Protein AF-A0AAN4VYG0-F1 (afdb_monomer_lite)

Secondary structure (DSSP, 8-state):
--HHHHHHHHHHHHHHT------------------TT-EEPBTTS-TT--EEEEEEESS--S---GGGTTS-EEEEEEE-TTS-EEEEEEEGGGB---

Radius of gyration: 25.27 Å; chains: 1; bounding box: 36×30×86 Å

pLDDT: mean 70.78, std 15.04, range [45.03, 92.81]

Organism: NCBI:txid981

Foldseek 3Di:
DPVVVVVVVVVVVVVVPPPPPPPPVPPPPDQLDPDAQDWFDFPPDDRPDTWRWHDKDQQDPDDDDPVCPVFGKIWTWTADPVRDIDIDIDGSVRGDDD

Sequence (98 aa):
MKKFLIAGVILLVIVLVTPSFIIENDQAPVDPHLVLGQAIHFRGCVPEKTYLIVGYRETYEGPVEKKWMDQEYLAFVYITDLGEYKMGTIHRNSVIKE

Structure (mmCIF, N/CA/C/O backbone):
data_AF-A0AAN4VYG0-F1
#
_entry.id   AF-A0AAN4VYG0-F1
#
loop_
_atom_site.group_PDB
_atom_site.id
_atom_site.type_symbol
_atom_site.label_atom_id
_atom_site.label_alt_id
_atom_site.label_comp_id
_atom_site.label_asym_id
_atom_site.label_entity_id
_atom_site.label_seq_id
_atom_site.pdbx_PDB_ins_code
_atom_site.Cartn_x
_atom_site.Cartn_y
_atom_site.Cartn_z
_atom_site.occupancy
_atom_site.B_iso_or_equiv
_atom_site.auth_seq_id
_atom_site.auth_comp_id
_atom_site.auth_asym_id
_atom_site.auth_atom_id
_atom_site.pdbx_PDB_model_num
ATOM 1 N N . MET A 1 1 ? 19.957 -0.035 -69.906 1.00 52.81 1 MET A N 1
ATOM 2 C CA . MET A 1 1 ? 19.144 -0.606 -68.804 1.00 52.81 1 MET A CA 1
ATOM 3 C C . MET A 1 1 ? 20.003 -1.265 -67.703 1.00 52.81 1 MET A C 1
ATOM 5 O O . MET A 1 1 ? 19.667 -2.334 -67.232 1.00 52.81 1 MET A O 1
ATOM 9 N N . LYS A 1 2 ? 21.119 -0.647 -67.265 1.00 47.69 2 LYS A N 1
ATOM 10 C CA . LYS A 1 2 ? 21.972 -1.167 -66.161 1.00 47.69 2 LYS A CA 1
ATOM 11 C C . LYS A 1 2 ? 21.988 -0.262 -64.918 1.00 47.69 2 LYS A C 1
ATOM 13 O O . LYS A 1 2 ? 22.190 -0.744 -63.815 1.00 47.69 2 LYS A O 1
ATOM 18 N N . LYS A 1 3 ? 21.717 1.041 -65.088 1.00 51.66 3 LYS A N 1
ATOM 19 C CA . LYS A 1 3 ? 21.763 2.045 -64.008 1.00 51.66 3 LYS A CA 1
ATOM 20 C C . LYS A 1 3 ? 20.589 1.944 -63.019 1.00 51.66 3 LYS A C 1
ATOM 22 O O . LYS A 1 3 ? 20.757 2.257 -61.851 1.00 51.66 3 LYS A O 1
ATOM 27 N N . PHE A 1 4 ? 19.437 1.438 -63.467 1.00 51.38 4 PHE A N 1
ATOM 28 C CA . PHE A 1 4 ? 18.248 1.259 -62.622 1.00 51.38 4 PHE A CA 1
ATOM 29 C C . PHE A 1 4 ? 18.329 0.032 -61.702 1.00 51.38 4 PHE A C 1
ATOM 31 O O . PHE A 1 4 ? 17.699 0.018 -60.652 1.00 51.38 4 PHE A O 1
ATOM 38 N N . LEU A 1 5 ? 19.143 -0.969 -62.061 1.00 53.12 5 LEU A N 1
ATOM 39 C CA . LEU A 1 5 ? 19.292 -2.185 -61.260 1.00 53.12 5 LEU A CA 1
ATOM 40 C C . LEU A 1 5 ? 20.120 -1.928 -59.989 1.00 53.12 5 LEU A C 1
ATOM 42 O O . LEU A 1 5 ? 19.842 -2.495 -58.943 1.00 53.12 5 LEU A O 1
ATOM 46 N N . ILE A 1 6 ? 21.102 -1.023 -60.067 1.00 57.47 6 ILE A N 1
ATOM 47 C CA . ILE A 1 6 ? 21.994 -0.688 -58.945 1.00 57.47 6 ILE A CA 1
ATOM 48 C C . ILE A 1 6 ? 21.260 0.173 -57.904 1.00 57.47 6 ILE A C 1
ATOM 50 O O . ILE A 1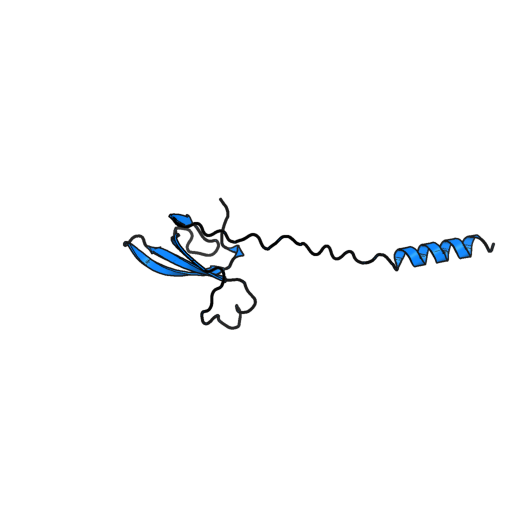 6 ? 21.410 -0.048 -56.707 1.00 57.47 6 ILE A O 1
ATOM 54 N N . ALA A 1 7 ? 20.406 1.100 -58.352 1.00 55.09 7 ALA A N 1
ATOM 55 C CA . ALA A 1 7 ? 19.613 1.944 -57.457 1.00 55.09 7 ALA A CA 1
ATOM 56 C C . ALA A 1 7 ? 18.586 1.137 -56.637 1.00 55.09 7 ALA A C 1
ATOM 58 O O . ALA A 1 7 ? 18.392 1.416 -55.456 1.00 55.09 7 ALA A O 1
ATOM 59 N N . GLY A 1 8 ?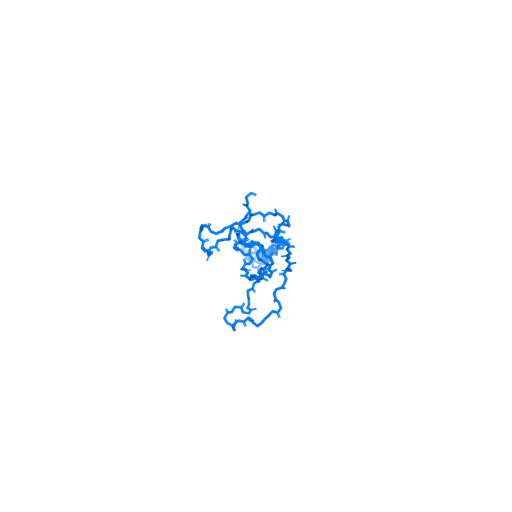 17.979 0.102 -57.233 1.00 52.66 8 GLY A N 1
ATOM 60 C CA . GLY A 1 8 ? 17.036 -0.781 -56.536 1.00 52.66 8 GLY A CA 1
ATOM 61 C C . GLY A 1 8 ? 17.691 -1.649 -55.455 1.00 52.66 8 GLY A C 1
ATOM 62 O O . GLY A 1 8 ? 17.098 -1.868 -54.403 1.00 52.66 8 GLY A O 1
ATOM 63 N N . VAL A 1 9 ? 18.934 -2.093 -55.674 1.00 56.41 9 VAL A N 1
ATOM 64 C CA . VAL A 1 9 ? 19.678 -2.910 -54.698 1.00 56.41 9 VAL A CA 1
ATOM 65 C C . VAL A 1 9 ? 20.139 -2.072 -53.502 1.00 56.41 9 VAL A C 1
ATOM 67 O O . VAL A 1 9 ? 20.061 -2.538 -52.370 1.00 56.41 9 VAL A O 1
ATOM 70 N N . ILE A 1 10 ? 20.544 -0.816 -53.718 1.00 56.00 10 ILE A N 1
ATOM 71 C CA . ILE A 1 10 ? 20.945 0.090 -52.627 1.00 56.00 10 ILE A CA 1
ATOM 72 C C . ILE A 1 10 ? 19.746 0.432 -51.727 1.00 56.00 10 ILE A C 1
ATOM 74 O O . ILE A 1 10 ? 19.886 0.454 -50.506 1.00 56.00 10 ILE A O 1
ATOM 78 N N . LEU A 1 11 ? 18.556 0.629 -52.306 1.00 53.25 11 LEU A N 1
ATOM 79 C CA . LEU A 1 11 ? 17.339 0.900 -51.536 1.00 53.25 11 LEU A CA 1
ATOM 80 C C . LEU A 1 11 ? 16.912 -0.308 -50.681 1.00 53.25 11 LEU A C 1
ATOM 82 O O . LEU A 1 11 ? 16.473 -0.131 -49.548 1.00 53.25 11 LEU A O 1
ATOM 86 N N . LEU A 1 12 ? 17.093 -1.534 -51.189 1.00 53.00 12 LEU A N 1
ATOM 87 C CA . LEU A 1 12 ? 16.773 -2.764 -50.457 1.00 53.00 12 LEU A CA 1
ATOM 88 C C . LEU A 1 12 ? 17.693 -2.974 -49.239 1.00 53.00 12 LEU A C 1
ATOM 90 O O . LEU A 1 12 ? 17.242 -3.456 -48.203 1.00 53.00 12 LEU A O 1
ATOM 94 N N . VAL A 1 13 ? 18.966 -2.573 -49.336 1.00 54.03 13 VAL A N 1
ATOM 95 C CA . VAL A 1 13 ? 19.931 -2.684 -48.227 1.00 54.03 13 VAL A CA 1
ATOM 96 C C . VAL A 1 13 ? 19.618 -1.692 -47.100 1.00 54.03 13 VAL A C 1
ATOM 98 O O . VAL A 1 13 ? 19.774 -2.040 -45.936 1.00 54.03 13 VAL A O 1
ATOM 101 N N . ILE A 1 14 ? 19.108 -0.495 -47.406 1.00 54.28 14 ILE A N 1
ATOM 102 C CA . ILE A 1 14 ? 18.767 0.508 -46.377 1.00 54.28 14 ILE A CA 1
ATOM 103 C C . ILE A 1 14 ? 17.559 0.066 -45.531 1.00 54.28 14 ILE A C 1
ATOM 105 O O . ILE A 1 14 ? 17.526 0.328 -44.332 1.00 54.28 14 ILE A O 1
ATOM 109 N N . VAL A 1 15 ? 16.599 -0.661 -46.114 1.00 52.91 15 VAL A N 1
ATOM 110 C CA . VAL A 1 15 ? 15.416 -1.163 -45.385 1.00 52.91 15 VAL A CA 1
ATOM 111 C C . VAL A 1 15 ? 15.757 -2.340 -44.457 1.00 52.91 15 VAL A C 1
ATOM 113 O O . VAL A 1 15 ? 15.098 -2.529 -43.441 1.00 52.91 15 VAL A O 1
ATOM 116 N N . LEU A 1 16 ? 16.808 -3.109 -44.759 1.00 51.34 16 LEU A N 1
ATOM 117 C CA . LEU A 1 16 ? 17.257 -4.243 -43.937 1.00 51.34 16 LEU A CA 1
ATOM 118 C C . LEU A 1 16 ? 18.153 -3.844 -42.754 1.00 51.34 16 LEU A C 1
ATOM 120 O O . LEU A 1 16 ? 18.387 -4.667 -41.872 1.00 51.34 16 LEU A O 1
ATOM 124 N N . VAL A 1 17 ? 18.640 -2.600 -42.716 1.00 51.97 17 VAL A N 1
ATOM 125 C CA . VAL A 1 17 ? 19.519 -2.081 -41.653 1.00 51.97 17 VAL A CA 1
ATOM 126 C C . VAL A 1 17 ? 18.866 -0.887 -40.957 1.00 51.97 17 VAL A C 1
ATOM 128 O O . VAL A 1 17 ? 19.515 0.110 -40.658 1.00 51.97 17 VAL A O 1
ATOM 131 N N . THR A 1 18 ? 17.566 -0.961 -40.672 1.00 53.94 18 THR A N 1
ATOM 132 C CA . THR A 1 18 ? 17.043 -0.173 -39.555 1.00 53.94 18 THR A CA 1
ATOM 133 C C . THR A 1 18 ? 17.456 -0.915 -38.289 1.00 53.94 18 THR A C 1
ATOM 135 O O . THR A 1 18 ? 16.877 -1.974 -38.023 1.00 53.94 18 THR A O 1
ATOM 138 N N . PRO A 1 19 ? 18.450 -0.442 -37.509 1.00 56.25 19 PRO A N 1
ATOM 139 C CA . PRO A 1 19 ? 18.573 -0.930 -36.150 1.00 56.25 19 PRO A CA 1
ATOM 140 C C . PRO A 1 19 ? 17.209 -0.681 -35.523 1.00 56.25 19 PRO A C 1
ATOM 142 O O . PRO A 1 19 ? 16.703 0.444 -35.538 1.00 56.25 19 PRO A O 1
ATOM 145 N N . SER A 1 20 ? 16.561 -1.754 -35.083 1.00 56.06 20 SER A N 1
ATOM 146 C CA . SER A 1 20 ? 15.428 -1.656 -34.187 1.00 56.06 20 SER A CA 1
ATOM 147 C C . SER A 1 20 ? 15.947 -0.855 -33.003 1.00 56.06 20 SER A C 1
ATOM 149 O O . SER A 1 20 ? 16.659 -1.393 -32.160 1.00 56.06 20 SER A O 1
ATOM 151 N N . PHE A 1 21 ? 15.703 0.455 -33.008 1.00 51.91 21 PHE A N 1
ATOM 152 C CA . PHE A 1 21 ? 15.864 1.286 -31.837 1.00 51.91 21 PHE A CA 1
ATOM 153 C C . PHE A 1 21 ? 14.878 0.700 -30.838 1.00 51.91 21 PHE A C 1
ATOM 155 O O . PHE A 1 21 ? 13.686 1.004 -30.855 1.00 51.91 21 PHE A O 1
ATOM 162 N N . ILE A 1 22 ? 15.374 -0.240 -30.039 1.00 54.50 22 ILE A N 1
ATOM 163 C CA . ILE A 1 22 ? 14.780 -0.587 -28.769 1.00 54.50 22 ILE A CA 1
ATOM 164 C C . ILE A 1 22 ? 14.866 0.729 -28.015 1.00 54.50 22 ILE A C 1
ATOM 166 O O . ILE A 1 22 ? 15.937 1.144 -27.581 1.00 54.50 22 ILE A O 1
ATOM 170 N N . ILE A 1 23 ? 13.751 1.455 -27.993 1.00 51.50 23 ILE A N 1
ATOM 171 C CA . ILE A 1 23 ? 13.549 2.512 -27.022 1.00 51.50 23 ILE A CA 1
ATOM 172 C C . ILE A 1 23 ? 13.488 1.748 -25.708 1.00 51.50 23 ILE A C 1
ATOM 174 O O . ILE A 1 23 ? 12.437 1.241 -25.318 1.00 51.50 23 ILE A O 1
ATOM 178 N N . GLU A 1 24 ? 14.652 1.550 -25.098 1.00 52.31 24 GLU A N 1
ATOM 179 C CA . GLU A 1 24 ? 14.746 1.199 -23.698 1.00 52.31 24 GLU A CA 1
ATOM 180 C C . GLU A 1 24 ? 14.063 2.368 -22.998 1.00 52.31 24 GLU A C 1
ATOM 182 O O . GLU A 1 24 ? 14.548 3.501 -23.012 1.00 52.31 24 GLU A O 1
ATOM 187 N N . ASN A 1 25 ? 12.813 2.139 -22.590 1.00 47.50 25 ASN A N 1
ATOM 188 C CA . ASN A 1 25 ? 12.037 3.119 -21.859 1.00 47.50 25 ASN A CA 1
ATOM 189 C C . ASN A 1 25 ? 12.707 3.241 -20.493 1.00 47.50 25 ASN A C 1
ATOM 191 O O . ASN A 1 25 ? 12.288 2.604 -19.533 1.00 47.50 25 ASN A O 1
ATOM 195 N N . ASP A 1 26 ? 13.761 4.051 -20.444 1.00 45.03 26 ASP A N 1
ATOM 196 C CA . ASP A 1 26 ? 14.580 4.400 -19.283 1.00 45.03 26 ASP A CA 1
ATOM 197 C C . ASP A 1 26 ? 13.793 5.285 -18.295 1.00 45.03 26 ASP A C 1
ATOM 199 O O . ASP A 1 26 ? 14.334 6.101 -17.547 1.00 45.03 26 ASP A O 1
ATOM 203 N N . GLN A 1 27 ? 12.462 5.155 -18.298 1.00 48.19 27 GLN A N 1
ATOM 204 C CA . GLN A 1 27 ? 11.643 5.568 -17.182 1.00 48.19 27 GLN A CA 1
ATOM 205 C C . GLN A 1 27 ? 12.023 4.663 -16.020 1.00 48.19 27 GLN A C 1
ATOM 207 O O . GLN A 1 27 ? 11.464 3.577 -15.856 1.00 48.19 27 GLN A O 1
ATOM 212 N N . ALA A 1 28 ? 12.977 5.143 -15.215 1.00 52.31 28 ALA A N 1
ATOM 213 C CA . ALA A 1 28 ? 13.179 4.685 -13.852 1.00 52.31 28 ALA A CA 1
ATOM 214 C C . ALA A 1 28 ? 11.792 4.391 -13.266 1.00 52.31 28 ALA A C 1
ATOM 216 O O . ALA A 1 28 ? 10.917 5.268 -13.352 1.00 52.31 28 ALA A O 1
ATOM 217 N N . PRO A 1 29 ? 11.543 3.156 -12.791 1.00 51.66 29 PRO A N 1
ATOM 218 C CA . PRO A 1 29 ? 10.212 2.758 -12.388 1.00 51.66 29 PRO A CA 1
ATOM 219 C C . PRO A 1 29 ? 9.756 3.778 -11.360 1.00 51.66 29 PRO A C 1
ATOM 221 O O . PRO A 1 29 ? 10.422 3.987 -10.349 1.00 51.66 29 PRO A O 1
ATOM 224 N N . VAL A 1 30 ? 8.672 4.480 -11.695 1.00 51.72 30 VAL A N 1
ATOM 225 C CA . VAL A 1 30 ? 8.095 5.533 -10.868 1.00 51.72 30 VAL A CA 1
ATOM 226 C C . VAL A 1 30 ? 8.022 4.983 -9.452 1.00 51.72 30 VAL A C 1
ATOM 228 O O . VAL A 1 30 ? 7.369 3.958 -9.223 1.00 51.72 30 VAL A O 1
ATOM 231 N N . ASP A 1 31 ? 8.778 5.582 -8.535 1.00 55.44 31 ASP A N 1
ATOM 232 C CA . ASP A 1 31 ? 8.831 5.094 -7.166 1.00 55.44 31 ASP A CA 1
ATOM 233 C C . ASP A 1 31 ? 7.391 5.036 -6.645 1.00 55.44 31 ASP A C 1
ATOM 235 O O . ASP A 1 31 ? 6.609 5.979 -6.850 1.00 55.44 31 ASP A O 1
ATOM 239 N N . PRO A 1 32 ? 6.961 3.919 -6.052 1.00 56.03 32 PRO A N 1
ATOM 240 C CA . PRO A 1 32 ? 5.637 3.840 -5.497 1.00 56.03 32 PRO A CA 1
ATOM 241 C C . PRO A 1 32 ? 5.699 4.585 -4.173 1.00 56.03 32 PRO A C 1
ATOM 243 O O . PRO A 1 32 ? 5.987 4.013 -3.126 1.00 56.03 32 PRO A O 1
ATOM 246 N N . HIS A 1 33 ? 5.502 5.897 -4.241 1.00 66.81 33 HIS A N 1
ATOM 247 C CA . HIS A 1 33 ? 5.646 6.774 -3.092 1.00 66.81 33 HIS A CA 1
ATOM 248 C C . HIS A 1 33 ? 4.477 6.544 -2.127 1.00 66.81 33 HIS A C 1
ATOM 250 O O . HIS A 1 33 ? 3.505 7.295 -2.108 1.00 66.81 33 HIS A O 1
ATOM 256 N N . LEU A 1 34 ? 4.547 5.485 -1.322 1.00 77.75 34 LEU A N 1
ATOM 257 C CA . LEU A 1 34 ? 3.841 5.472 -0.054 1.00 77.75 34 LEU A CA 1
ATOM 258 C C . LEU A 1 34 ? 4.375 6.663 0.747 1.00 77.75 34 LEU A C 1
ATOM 260 O O . LEU A 1 34 ? 5.584 6.847 0.884 1.00 77.75 34 LEU A O 1
ATOM 264 N N . VAL A 1 35 ? 3.483 7.505 1.251 1.00 83.19 35 VAL A N 1
ATOM 265 C CA . VAL A 1 35 ? 3.873 8.671 2.046 1.00 83.19 35 VAL A CA 1
ATOM 266 C C . VAL A 1 35 ? 3.482 8.414 3.492 1.00 83.19 35 VAL A C 1
ATOM 268 O O . VAL A 1 35 ? 2.351 8.031 3.792 1.00 83.19 35 VAL A O 1
ATOM 271 N N . LEU A 1 36 ? 4.436 8.601 4.403 1.00 84.44 36 LEU A N 1
ATOM 272 C CA . LEU A 1 36 ? 4.181 8.457 5.832 1.00 84.44 36 LEU A CA 1
ATOM 273 C C . LEU A 1 36 ? 3.182 9.519 6.297 1.00 84.44 36 LEU A C 1
ATOM 275 O O . LEU A 1 36 ? 3.273 10.682 5.914 1.00 84.44 36 LEU A O 1
ATOM 279 N N . GLY A 1 37 ? 2.233 9.116 7.135 1.00 84.19 37 GLY A N 1
ATOM 280 C CA . GLY A 1 37 ? 1.152 9.975 7.609 1.00 84.19 37 GLY A CA 1
ATOM 281 C C . GLY A 1 37 ? 0.042 10.208 6.583 1.00 84.19 37 GLY A C 1
ATOM 282 O O . GLY A 1 37 ? -0.936 10.875 6.912 1.00 84.19 37 GLY A O 1
ATOM 283 N N . GLN A 1 38 ? 0.147 9.651 5.372 1.00 84.19 38 GLN A N 1
ATOM 284 C CA . GLN A 1 38 ? -0.916 9.731 4.378 1.00 84.19 38 GLN A CA 1
ATOM 285 C C . GLN A 1 38 ? -1.933 8.605 4.574 1.00 84.19 38 GLN A C 1
ATOM 287 O O . GLN A 1 38 ? -1.588 7.449 4.831 1.00 84.19 38 GLN A O 1
ATOM 292 N N . ALA A 1 39 ? -3.201 8.970 4.417 1.00 86.56 39 ALA A N 1
ATOM 293 C CA . ALA A 1 39 ? -4.317 8.051 4.311 1.00 86.56 39 ALA A CA 1
ATOM 294 C C . ALA A 1 39 ? -4.483 7.655 2.829 1.00 86.56 39 ALA A C 1
ATOM 296 O O . ALA A 1 39 ? -4.684 8.524 1.984 1.00 86.56 39 ALA A O 1
ATOM 297 N N . ILE A 1 40 ? -4.335 6.368 2.499 1.00 85.50 40 ILE A N 1
ATOM 298 C CA . ILE A 1 40 ? -4.319 5.873 1.109 1.00 85.50 40 ILE A CA 1
ATOM 299 C C . ILE A 1 40 ? -5.406 4.816 0.893 1.00 85.50 40 ILE A C 1
ATOM 301 O O . ILE A 1 40 ? -5.633 3.959 1.751 1.00 85.50 40 ILE A O 1
ATOM 305 N N . HIS A 1 41 ? -6.034 4.842 -0.285 1.00 86.19 41 HIS A N 1
ATOM 306 C CA . HIS A 1 41 ? -6.860 3.755 -0.810 1.00 86.19 41 HIS A CA 1
ATOM 307 C C . HIS A 1 41 ? -6.086 2.957 -1.863 1.00 86.19 41 HIS A C 1
ATOM 309 O O . HIS A 1 41 ? -5.558 3.513 -2.825 1.00 86.19 41 HIS A O 1
ATOM 315 N N . PHE A 1 42 ? -6.037 1.634 -1.706 1.00 85.00 42 PHE A N 1
ATOM 316 C CA . PHE A 1 42 ? -5.394 0.755 -2.683 1.00 85.00 42 PHE A CA 1
ATOM 317 C C . PHE A 1 42 ? -6.405 0.188 -3.681 1.00 85.00 42 PHE A C 1
ATOM 319 O O . PHE A 1 42 ? -7.488 -0.267 -3.303 1.00 85.00 42 PHE A O 1
ATOM 326 N N . ARG A 1 43 ? -6.036 0.121 -4.964 1.00 80.44 43 ARG A N 1
ATOM 327 C CA . ARG A 1 43 ? -6.856 -0.558 -5.978 1.00 80.44 43 ARG A CA 1
ATOM 328 C C . ARG A 1 43 ? -6.843 -2.074 -5.749 1.00 80.44 43 ARG A C 1
ATOM 330 O O . ARG A 1 43 ? -5.775 -2.675 -5.649 1.00 80.44 43 ARG A O 1
ATOM 337 N N . GLY A 1 44 ? -8.024 -2.695 -5.723 1.00 75.44 44 GLY A N 1
ATOM 338 C CA . GLY A 1 44 ? -8.181 -4.140 -5.482 1.00 75.44 44 GLY A CA 1
ATOM 339 C C . GLY A 1 44 ? -8.254 -4.528 -4.000 1.00 75.44 44 GLY A C 1
ATOM 340 O O . GLY A 1 44 ? -8.349 -5.707 -3.677 1.00 75.44 44 GLY A O 1
ATOM 341 N N . CYS A 1 45 ? -8.236 -3.540 -3.104 1.00 79.44 45 CYS A N 1
ATOM 342 C CA . CYS A 1 45 ? -8.571 -3.693 -1.694 1.00 79.44 45 CYS A CA 1
ATOM 343 C C . CYS A 1 45 ? -10.089 -3.513 -1.467 1.00 79.44 45 CYS A C 1
ATOM 345 O O . CYS A 1 45 ? -10.815 -3.084 -2.361 1.00 79.44 45 CYS A O 1
ATOM 347 N N . VAL A 1 46 ? -10.560 -3.811 -0.250 1.00 80.62 46 VAL A N 1
ATOM 348 C CA . VAL A 1 46 ? -11.832 -3.317 0.301 1.00 80.62 46 VAL A CA 1
ATOM 349 C C . VAL A 1 46 ? -11.988 -1.813 -0.012 1.00 80.62 46 VAL A C 1
ATOM 351 O O . VAL A 1 46 ? -11.177 -1.029 0.488 1.00 80.62 46 VAL A O 1
ATOM 354 N N . PRO A 1 47 ? -12.988 -1.406 -0.821 1.00 74.81 47 PRO A N 1
ATOM 355 C CA . PRO A 1 47 ? -13.111 -0.035 -1.334 1.00 74.81 47 PRO A CA 1
ATOM 356 C C . PRO A 1 47 ? -13.269 1.025 -0.242 1.00 74.81 47 PRO A C 1
ATOM 358 O O . PRO A 1 47 ? -12.746 2.126 -0.358 1.00 74.81 47 PRO A O 1
ATOM 361 N N . GLU A 1 48 ? -13.959 0.668 0.838 1.00 79.44 48 GLU A N 1
ATOM 362 C CA . GLU A 1 48 ? -14.276 1.569 1.952 1.00 79.44 48 GLU A CA 1
ATOM 363 C C . GLU A 1 48 ? -13.122 1.718 2.948 1.00 79.44 48 GLU A C 1
ATOM 365 O O . GLU A 1 48 ? -13.203 2.512 3.881 1.00 79.44 48 GLU A O 1
ATOM 370 N N . LYS A 1 49 ? -12.038 0.951 2.777 1.00 83.00 49 LYS A N 1
ATOM 371 C CA . LYS A 1 49 ? -10.936 0.932 3.732 1.00 83.00 49 LYS A CA 1
ATOM 372 C C . LYS A 1 49 ? -9.831 1.890 3.313 1.00 83.00 49 LYS A C 1
ATOM 374 O O . LYS A 1 49 ? -9.214 1.715 2.260 1.00 83.00 49 LYS A O 1
ATOM 379 N N . THR A 1 50 ? -9.544 2.846 4.187 1.00 85.75 50 THR A N 1
ATOM 380 C CA . THR A 1 50 ? -8.383 3.732 4.095 1.00 85.75 50 THR A CA 1
ATOM 381 C C . THR A 1 50 ? -7.260 3.217 4.993 1.00 85.75 50 THR A C 1
ATOM 383 O O . THR A 1 50 ? -7.505 2.689 6.077 1.00 85.75 50 THR A O 1
ATOM 386 N N . TYR A 1 51 ? -6.014 3.358 4.552 1.00 87.69 51 TYR A N 1
ATOM 387 C CA . TYR A 1 51 ? -4.833 2.924 5.295 1.00 87.69 51 TYR A CA 1
ATOM 388 C C . TYR A 1 51 ? -3.990 4.135 5.667 1.00 87.69 51 TYR A C 1
ATOM 390 O O . TYR A 1 51 ? -3.453 4.794 4.780 1.00 87.69 51 TYR A O 1
ATOM 398 N N . LEU A 1 52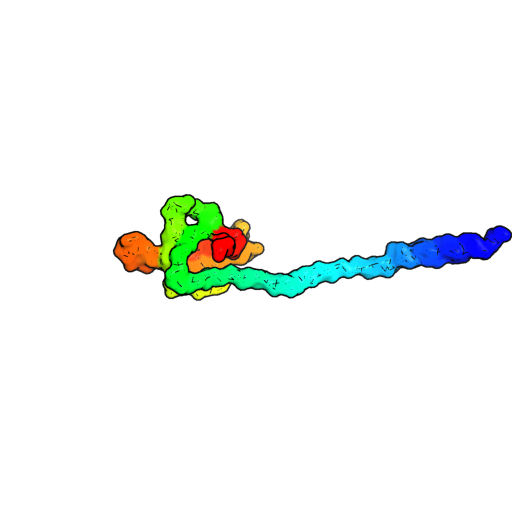 ? -3.849 4.412 6.966 1.00 90.44 52 LEU A N 1
ATOM 399 C CA . LEU A 1 52 ? -2.906 5.417 7.453 1.00 90.44 52 LEU A CA 1
ATOM 400 C C . LEU A 1 52 ? -1.507 4.807 7.518 1.00 90.44 52 LEU A C 1
ATOM 402 O O . LEU A 1 52 ? -1.229 3.999 8.407 1.00 90.44 52 LEU A O 1
ATOM 406 N N . ILE A 1 53 ? -0.639 5.174 6.580 1.00 89.25 53 ILE A N 1
ATOM 407 C CA . ILE A 1 53 ? 0.693 4.577 6.442 1.00 89.25 53 ILE A CA 1
ATOM 408 C C . ILE A 1 53 ? 1.654 5.170 7.472 1.00 89.25 53 ILE A C 1
ATOM 410 O O . ILE A 1 53 ? 1.814 6.384 7.562 1.00 89.25 53 ILE A O 1
ATOM 414 N N . VAL A 1 54 ? 2.340 4.314 8.228 1.00 89.50 54 VAL A N 1
ATOM 415 C CA . VAL A 1 54 ? 3.311 4.724 9.265 1.00 89.50 54 VAL A CA 1
ATOM 416 C C . VAL A 1 54 ? 4.701 4.118 9.082 1.00 89.50 54 VAL A C 1
ATOM 418 O O . VAL A 1 54 ? 5.624 4.443 9.820 1.00 89.50 54 VAL A O 1
ATOM 421 N N . GLY A 1 55 ? 4.873 3.269 8.074 1.00 84.94 55 GLY A N 1
ATOM 422 C CA . GLY A 1 55 ? 6.163 2.732 7.656 1.00 84.94 55 GLY A CA 1
ATOM 423 C C . GLY A 1 55 ? 6.000 1.890 6.400 1.00 84.94 55 GLY A C 1
ATOM 424 O O . GLY A 1 55 ? 4.924 1.343 6.168 1.00 84.94 55 GLY A O 1
ATOM 425 N N . TYR A 1 56 ? 7.042 1.767 5.586 1.00 84.94 56 TYR A N 1
ATOM 426 C CA . TYR A 1 56 ? 7.045 0.841 4.455 1.00 84.94 56 TYR A CA 1
ATOM 427 C C . TYR A 1 56 ? 8.463 0.480 4.022 1.00 84.94 56 TYR A C 1
ATOM 429 O O . TYR A 1 56 ? 9.437 1.089 4.464 1.00 84.94 56 TYR A O 1
ATOM 437 N N . ARG A 1 57 ? 8.556 -0.551 3.184 1.00 79.31 57 ARG A N 1
ATOM 438 C CA . ARG A 1 57 ? 9.769 -0.992 2.498 1.00 79.31 57 ARG A CA 1
ATOM 439 C C . ARG A 1 57 ? 9.423 -1.221 1.032 1.00 79.31 57 ARG A C 1
ATOM 441 O O . ARG A 1 57 ? 8.363 -1.779 0.740 1.00 79.31 57 ARG A O 1
ATOM 448 N N . GLU A 1 58 ? 10.318 -0.812 0.142 1.00 69.44 58 GLU A N 1
ATOM 449 C CA . GLU A 1 58 ? 10.146 -0.959 -1.310 1.00 69.44 58 GLU A CA 1
ATOM 450 C C . GLU A 1 58 ? 10.080 -2.424 -1.754 1.00 69.44 58 GLU A C 1
ATOM 452 O O . GLU A 1 58 ? 9.356 -2.759 -2.687 1.00 69.44 58 GLU A O 1
ATOM 457 N N . THR A 1 59 ? 10.777 -3.306 -1.038 1.00 68.75 59 THR A N 1
ATOM 458 C CA . THR A 1 59 ? 10.824 -4.734 -1.352 1.00 68.75 59 THR A CA 1
ATOM 459 C C . THR A 1 59 ? 10.179 -5.543 -0.235 1.00 68.75 59 THR A C 1
ATOM 461 O O . THR A 1 59 ? 10.562 -5.448 0.935 1.00 68.75 59 THR A O 1
ATOM 464 N N . TYR A 1 60 ? 9.193 -6.365 -0.589 1.00 72.19 60 TYR A N 1
ATOM 465 C CA . TYR A 1 60 ? 8.658 -7.388 0.305 1.00 72.19 60 TYR A CA 1
ATOM 466 C C . TYR A 1 60 ? 9.585 -8.617 0.343 1.00 72.19 60 TYR A C 1
ATOM 468 O O . TYR A 1 60 ? 9.793 -9.277 -0.668 1.00 72.19 60 TYR A O 1
ATOM 476 N N . GLU A 1 61 ? 10.105 -8.951 1.527 1.00 67.19 61 GLU A N 1
ATOM 477 C CA . GLU A 1 61 ? 11.060 -10.059 1.744 1.00 67.19 61 GLU A CA 1
ATOM 478 C C . GLU A 1 61 ? 10.419 -11.315 2.376 1.00 67.19 61 GLU A C 1
ATOM 480 O O . GLU A 1 61 ? 11.113 -12.219 2.839 1.00 67.19 61 GLU A O 1
ATOM 485 N N . GLY A 1 62 ? 9.087 -11.372 2.468 1.00 68.38 62 GLY A N 1
ATOM 486 C CA . GLY A 1 62 ? 8.383 -12.499 3.088 1.00 68.38 62 GLY A CA 1
ATOM 487 C C . GLY A 1 62 ? 8.127 -13.672 2.130 1.00 68.38 62 GLY A C 1
ATOM 488 O O . GLY A 1 62 ? 8.450 -13.601 0.945 1.00 68.38 62 GLY A O 1
ATOM 489 N N . PRO A 1 63 ? 7.518 -14.769 2.616 1.00 64.94 63 PRO A N 1
ATOM 490 C CA . PRO A 1 63 ? 7.144 -15.896 1.770 1.00 64.94 63 PRO A CA 1
ATOM 491 C C . PRO A 1 63 ? 6.046 -15.469 0.785 1.00 64.94 63 PRO A C 1
ATOM 493 O O . PRO A 1 63 ? 4.875 -15.358 1.139 1.00 64.94 63 PRO A O 1
ATOM 496 N N . VAL A 1 64 ? 6.433 -15.215 -0.462 1.00 62.56 64 VAL A N 1
ATOM 497 C CA . VAL A 1 64 ? 5.513 -14.916 -1.564 1.00 62.56 64 VAL A CA 1
ATOM 498 C C . VAL A 1 64 ? 5.049 -16.236 -2.185 1.00 62.56 64 VAL A C 1
ATOM 500 O O . VAL A 1 64 ? 5.869 -17.112 -2.466 1.00 62.56 64 VAL A O 1
ATOM 503 N N . GLU A 1 65 ? 3.739 -16.420 -2.405 1.00 60.47 65 GLU A N 1
ATOM 504 C CA . GLU A 1 65 ? 3.260 -17.616 -3.116 1.00 60.47 65 GLU A CA 1
ATOM 505 C C . GLU A 1 65 ? 3.905 -17.672 -4.510 1.00 60.47 65 GLU A C 1
ATOM 507 O O . GLU A 1 65 ? 4.018 -16.651 -5.183 1.00 60.47 65 GLU A O 1
ATOM 512 N N . LYS A 1 66 ? 4.276 -18.867 -4.987 1.00 54.91 66 LYS A N 1
ATOM 513 C CA . LYS A 1 66 ? 5.031 -19.059 -6.242 1.00 54.91 66 LYS A CA 1
ATOM 514 C C . LYS A 1 66 ? 4.455 -18.312 -7.462 1.00 54.91 66 LYS A C 1
ATOM 516 O O . LYS A 1 66 ? 5.213 -17.883 -8.319 1.00 54.91 66 LYS A O 1
ATOM 521 N N . LYS A 1 67 ? 3.129 -18.128 -7.527 1.00 57.62 67 LYS A N 1
ATOM 522 C CA . LYS A 1 67 ? 2.431 -17.387 -8.602 1.00 57.62 67 LYS A CA 1
ATOM 523 C C . LYS A 1 67 ? 2.681 -15.870 -8.610 1.00 57.62 67 LYS A C 1
ATOM 525 O O . LYS A 1 67 ? 2.311 -15.212 -9.573 1.00 57.62 67 LYS A O 1
ATOM 530 N N . TRP A 1 68 ? 3.263 -15.326 -7.548 1.00 63.16 68 TRP A N 1
ATOM 531 C CA . TRP A 1 68 ? 3.469 -13.895 -7.336 1.00 63.16 68 TRP A CA 1
ATOM 532 C C . TRP A 1 68 ? 4.959 -13.517 -7.256 1.00 63.16 68 TRP A C 1
ATOM 534 O O . TRP A 1 68 ? 5.268 -12.349 -7.060 1.00 63.16 68 TRP A O 1
ATOM 544 N N . MET A 1 69 ? 5.886 -14.477 -7.392 1.00 61.59 69 MET A N 1
ATOM 545 C CA . MET A 1 69 ? 7.327 -14.216 -7.225 1.00 61.59 69 MET A CA 1
ATOM 546 C C . MET A 1 69 ? 7.924 -13.296 -8.294 1.00 61.59 69 MET A C 1
ATOM 548 O O . MET A 1 69 ? 8.904 -12.619 -8.009 1.00 61.59 69 MET A O 1
ATOM 552 N N . ASP A 1 70 ? 7.317 -13.233 -9.480 1.00 68.56 70 ASP A N 1
ATOM 553 C CA . ASP A 1 70 ? 7.781 -12.381 -10.583 1.00 68.56 70 ASP A CA 1
ATOM 554 C C . ASP A 1 70 ? 7.118 -10.986 -10.580 1.00 68.56 70 ASP A C 1
ATOM 556 O O . ASP A 1 70 ? 7.154 -10.275 -11.584 1.00 68.56 70 ASP A O 1
ATOM 560 N N . GLN A 1 71 ? 6.450 -10.597 -9.488 1.00 73.00 71 GLN A N 1
ATOM 561 C CA . GLN A 1 71 ? 5.746 -9.316 -9.369 1.00 73.00 71 GLN A CA 1
ATOM 562 C C . GLN A 1 71 ? 6.339 -8.436 -8.264 1.00 73.00 71 GLN A C 1
ATOM 564 O O . GLN A 1 71 ? 6.830 -8.921 -7.246 1.00 73.00 71 GLN A O 1
ATOM 569 N N . GLU A 1 72 ? 6.255 -7.117 -8.452 1.00 77.94 72 GLU A N 1
ATOM 570 C CA . GLU A 1 72 ? 6.774 -6.136 -7.497 1.00 77.94 72 GLU A CA 1
ATOM 571 C C . GLU A 1 72 ? 5.737 -5.80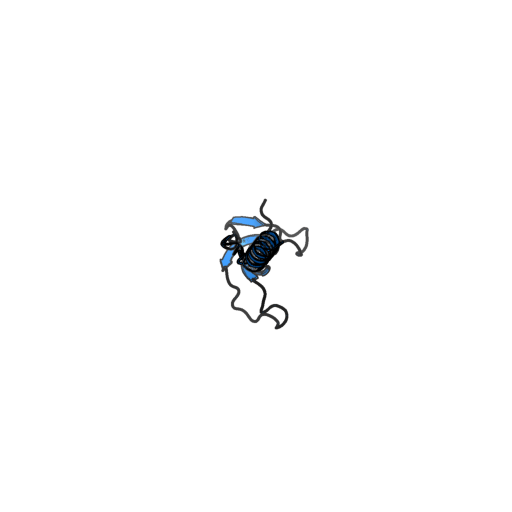9 -6.413 1.00 77.94 72 GLU A C 1
ATOM 573 O O . GLU A 1 72 ? 4.677 -5.225 -6.679 1.00 77.94 72 GLU A O 1
ATOM 578 N N . TYR A 1 73 ? 6.066 -6.163 -5.168 1.00 80.31 73 TYR A N 1
ATOM 579 C CA . TYR A 1 73 ? 5.244 -5.918 -3.985 1.00 80.31 73 TYR A CA 1
ATOM 580 C C . TYR A 1 73 ? 5.943 -5.048 -2.956 1.00 80.31 73 TYR A C 1
ATOM 582 O O . TYR A 1 73 ? 7.126 -5.216 -2.669 1.00 80.31 73 TYR A O 1
ATOM 590 N N . LEU A 1 74 ? 5.135 -4.216 -2.309 1.00 82.31 74 LEU A N 1
ATOM 591 C CA . LEU A 1 74 ? 5.520 -3.343 -1.214 1.00 82.31 74 LEU A CA 1
ATOM 592 C C . LEU A 1 74 ? 5.015 -3.922 0.098 1.00 82.31 74 LEU A C 1
ATOM 594 O O . LEU A 1 74 ? 3.858 -4.345 0.195 1.00 82.31 74 LEU A O 1
ATOM 598 N N . ALA A 1 75 ? 5.862 -3.889 1.119 1.00 85.50 75 ALA A N 1
ATOM 599 C CA . ALA A 1 75 ? 5.470 -4.163 2.494 1.00 85.50 75 ALA A CA 1
ATOM 600 C C . ALA A 1 75 ? 5.211 -2.833 3.204 1.00 85.50 75 ALA A C 1
ATOM 602 O O . ALA A 1 75 ? 6.071 -1.955 3.185 1.00 85.50 75 ALA A O 1
ATOM 603 N N . PHE A 1 76 ? 4.072 -2.677 3.870 1.00 87.81 76 PHE A N 1
ATOM 604 C CA . PHE A 1 76 ? 3.753 -1.450 4.599 1.00 87.81 76 PHE A CA 1
ATOM 605 C C . PHE A 1 76 ? 3.150 -1.733 5.971 1.00 87.81 76 PHE A C 1
ATOM 607 O O . PHE A 1 76 ? 2.553 -2.779 6.214 1.00 87.81 76 PHE A O 1
ATOM 614 N N . VAL A 1 77 ? 3.316 -0.780 6.879 1.00 89.56 77 VAL A N 1
ATOM 615 C CA . VAL A 1 77 ? 2.723 -0.759 8.211 1.00 89.56 77 VAL A CA 1
ATOM 616 C C . VAL A 1 77 ? 1.687 0.350 8.238 1.00 89.56 77 VAL A C 1
ATOM 618 O O . VAL A 1 77 ? 1.956 1.472 7.800 1.00 89.56 77 VAL A O 1
ATOM 621 N N . TYR A 1 78 ? 0.507 0.039 8.757 1.00 91.94 78 TYR A N 1
ATOM 622 C CA . TYR A 1 78 ? -0.595 0.980 8.877 1.00 91.94 78 TYR A CA 1
ATOM 623 C C . TYR A 1 78 ? -1.251 0.913 10.253 1.00 91.94 78 TYR A C 1
ATOM 625 O O . TYR A 1 78 ? -1.180 -0.109 10.940 1.00 91.94 78 TYR A O 1
ATOM 633 N N . ILE A 1 79 ? -1.899 2.009 10.636 1.00 92.19 79 ILE A N 1
ATOM 634 C CA . ILE A 1 79 ? -2.736 2.081 11.835 1.00 92.19 79 ILE A CA 1
ATOM 635 C C . ILE A 1 79 ? -4.188 1.798 11.437 1.00 92.19 79 ILE A C 1
ATOM 637 O O . ILE A 1 79 ? -4.682 2.321 10.439 1.00 92.19 79 ILE A O 1
ATOM 641 N N . THR A 1 80 ? -4.857 0.936 12.196 1.00 88.88 80 THR A N 1
ATOM 642 C CA . THR A 1 80 ? -6.296 0.653 12.053 1.00 88.8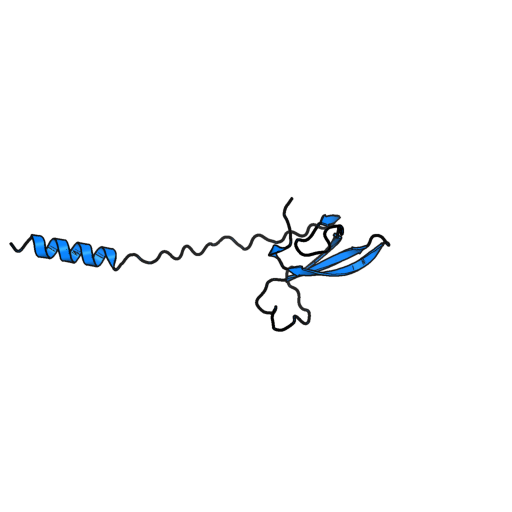8 80 THR A CA 1
ATOM 643 C C . THR A 1 80 ? -7.155 1.687 12.778 1.00 88.88 80 THR A C 1
ATOM 645 O O . THR A 1 80 ? -6.663 2.404 13.643 1.00 88.88 80 THR A O 1
ATOM 648 N N . ASP A 1 81 ? -8.464 1.681 12.528 1.00 86.31 81 ASP A N 1
ATOM 649 C CA . ASP A 1 81 ? -9.426 2.552 13.226 1.00 86.31 81 ASP A CA 1
ATOM 650 C C . ASP A 1 81 ? -9.435 2.354 14.756 1.00 86.31 81 ASP A C 1
ATOM 652 O O . ASP A 1 81 ? -9.849 3.236 15.503 1.00 86.31 81 ASP A O 1
ATOM 656 N N . LEU A 1 82 ? -8.942 1.206 15.235 1.00 90.62 82 LEU A N 1
ATOM 657 C CA . LEU A 1 82 ? -8.788 0.882 16.657 1.00 90.62 82 LEU A CA 1
ATOM 658 C C . LEU A 1 82 ? -7.437 1.332 17.246 1.00 90.62 82 LEU A C 1
ATOM 660 O O . LEU A 1 82 ? -7.147 1.046 18.405 1.00 90.62 82 LEU A O 1
ATOM 664 N N . GLY A 1 83 ? -6.580 1.991 16.463 1.00 87.75 83 GLY A N 1
ATOM 665 C CA . GLY A 1 83 ? -5.235 2.397 16.882 1.00 87.75 83 GLY A CA 1
ATOM 666 C C . GLY A 1 83 ? -4.193 1.271 16.859 1.00 87.75 83 GLY A C 1
ATOM 667 O O . GLY A 1 83 ? -3.061 1.474 17.288 1.00 87.75 83 GLY A O 1
ATOM 668 N N . GLU A 1 84 ? -4.540 0.083 16.356 1.00 92.81 84 GLU A N 1
ATOM 669 C CA . GLU A 1 84 ? -3.606 -1.046 16.260 1.00 92.81 84 GLU A CA 1
ATOM 670 C C . GLU A 1 84 ? -2.690 -0.916 15.042 1.00 92.81 84 GLU A C 1
ATOM 672 O O . GLU A 1 84 ? -3.159 -0.608 13.942 1.00 92.81 84 GLU A O 1
ATOM 677 N N . TYR A 1 85 ? -1.413 -1.261 15.213 1.00 90.94 85 TYR A N 1
ATOM 678 C CA . TYR A 1 85 ? -0.450 -1.379 14.120 1.00 90.94 85 TYR A CA 1
ATOM 679 C C . TYR A 1 85 ? -0.588 -2.729 13.416 1.00 90.94 85 TYR A C 1
ATOM 681 O O . TYR A 1 8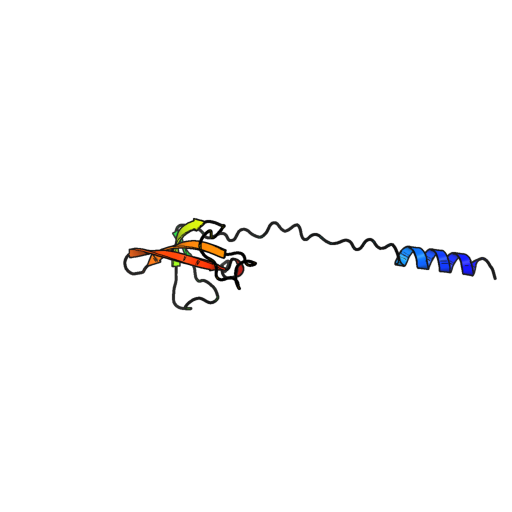5 ? -0.528 -3.783 14.054 1.00 90.94 85 TYR A O 1
ATOM 689 N N . LYS A 1 86 ? -0.732 -2.711 12.089 1.00 91.31 86 LYS A N 1
ATOM 690 C CA . LYS A 1 86 ? -0.792 -3.916 11.250 1.00 91.31 86 LYS A CA 1
ATOM 691 C C . LYS A 1 86 ? 0.146 -3.805 10.062 1.00 91.31 86 LYS A C 1
ATOM 693 O O . LYS A 1 86 ? 0.426 -2.713 9.578 1.00 91.31 86 LYS A O 1
ATOM 698 N N . MET A 1 87 ? 0.616 -4.956 9.588 1.00 88.19 87 MET A N 1
ATOM 699 C CA . MET A 1 87 ? 1.404 -5.058 8.363 1.00 88.19 87 MET A CA 1
ATOM 700 C C . MET A 1 87 ? 0.504 -5.480 7.201 1.00 88.19 87 MET A C 1
ATOM 702 O O . MET A 1 87 ? -0.400 -6.302 7.370 1.00 88.19 87 MET A O 1
ATOM 706 N N . GLY A 1 88 ? 0.741 -4.907 6.031 1.00 86.62 88 GLY A N 1
ATOM 707 C CA . GLY A 1 88 ? 0.095 -5.259 4.778 1.00 86.62 88 GLY A CA 1
ATOM 708 C C . GLY A 1 88 ? 1.121 -5.430 3.666 1.00 86.62 88 GLY A C 1
ATOM 709 O O . GLY A 1 88 ? 2.237 -4.914 3.741 1.00 86.62 88 GLY A O 1
ATOM 710 N N . THR A 1 89 ? 0.714 -6.146 2.626 1.00 86.50 89 THR A N 1
ATOM 711 C CA . THR A 1 89 ? 1.472 -6.279 1.383 1.00 86.50 89 THR A CA 1
ATOM 712 C C . THR A 1 89 ? 0.573 -5.836 0.242 1.00 86.50 89 THR A C 1
ATOM 714 O O . THR A 1 89 ? -0.602 -6.208 0.207 1.00 86.50 89 THR A O 1
ATOM 717 N N . ILE A 1 90 ? 1.095 -5.028 -0.674 1.00 85.06 90 ILE A N 1
ATOM 718 C CA . ILE A 1 90 ? 0.330 -4.532 -1.818 1.00 85.06 90 ILE A CA 1
ATOM 719 C C . ILE A 1 90 ? 1.178 -4.544 -3.083 1.00 85.06 90 ILE A C 1
ATOM 721 O O . ILE A 1 90 ? 2.382 -4.309 -3.038 1.00 85.06 90 ILE A O 1
ATOM 725 N N . HIS A 1 91 ? 0.548 -4.849 -4.215 1.00 85.12 91 HIS A N 1
ATOM 726 C CA . HIS A 1 91 ? 1.207 -4.786 -5.513 1.00 85.12 91 HIS A CA 1
ATOM 727 C C . HIS A 1 91 ? 1.549 -3.329 -5.857 1.00 85.12 91 HIS A C 1
ATOM 729 O O . HIS A 1 91 ? 0.720 -2.439 -5.647 1.00 85.12 91 HIS A O 1
ATOM 735 N N . ARG A 1 92 ? 2.724 -3.073 -6.440 1.00 80.75 92 ARG A N 1
ATOM 736 C CA . ARG A 1 92 ? 3.204 -1.714 -6.758 1.00 80.75 92 ARG A CA 1
ATOM 737 C C . ARG A 1 92 ? 2.189 -0.892 -7.562 1.00 80.75 92 ARG A C 1
ATOM 739 O O . ARG A 1 92 ? 1.871 0.237 -7.208 1.00 80.75 92 ARG A O 1
ATOM 746 N N . ASN A 1 93 ? 1.588 -1.506 -8.582 1.00 81.06 93 ASN A N 1
ATOM 747 C CA . ASN A 1 93 ? 0.584 -0.864 -9.451 1.00 81.06 93 ASN A CA 1
ATOM 748 C C . ASN A 1 93 ? -0.777 -0.577 -8.781 1.00 81.06 93 ASN A C 1
ATOM 750 O O . ASN A 1 93 ? -1.643 0.035 -9.405 1.00 81.06 93 ASN A O 1
ATOM 754 N N . SER A 1 94 ? -1.003 -1.036 -7.548 1.00 82.19 94 SER A N 1
ATOM 755 C CA . SER A 1 94 ? -2.237 -0.761 -6.799 1.00 82.19 94 SER A CA 1
ATOM 756 C C . SER A 1 94 ? -2.176 0.537 -5.992 1.00 82.19 94 SER A C 1
ATOM 758 O O . SER A 1 94 ? -3.208 0.950 -5.456 1.00 82.19 94 SER A O 1
ATOM 760 N N . VAL A 1 95 ? -1.006 1.177 -5.900 1.00 82.00 95 VAL A N 1
ATOM 761 C CA . VAL A 1 95 ? -0.833 2.491 -5.269 1.00 82.00 95 VAL A CA 1
ATOM 762 C C . VAL A 1 95 ? -1.330 3.563 -6.241 1.00 82.00 95 VAL A C 1
ATOM 764 O O . VAL A 1 95 ? -0.714 3.813 -7.276 1.00 82.00 95 VAL A O 1
ATOM 767 N N . ILE A 1 96 ? -2.483 4.163 -5.938 1.00 71.25 96 ILE A N 1
ATOM 768 C CA . ILE A 1 96 ? -3.071 5.229 -6.757 1.00 71.25 96 ILE A CA 1
ATOM 769 C C . ILE A 1 96 ? -2.435 6.560 -6.345 1.00 71.25 96 ILE A C 1
ATOM 771 O O . ILE A 1 96 ? -2.367 6.870 -5.158 1.00 71.25 96 ILE A O 1
ATOM 775 N N . LYS A 1 97 ? -1.971 7.335 -7.330 1.00 64.00 97 LYS A N 1
ATOM 776 C CA . LYS A 1 97 ? -1.578 8.733 -7.134 1.00 64.00 97 LYS A CA 1
ATOM 777 C C . LYS A 1 97 ? -2.836 9.593 -7.206 1.00 64.00 97 LYS A C 1
ATOM 779 O O . LYS A 1 97 ? -3.473 9.613 -8.259 1.00 64.00 97 LYS A O 1
ATOM 784 N N . GLU A 1 98 ? -3.179 10.246 -6.105 1.00 56.97 98 GLU A N 1
ATOM 785 C CA . GLU A 1 98 ? -4.100 11.390 -6.103 1.00 56.97 98 GLU A CA 1
ATOM 786 C C . GLU A 1 98 ? -3.305 12.695 -6.152 1.00 56.97 98 GLU A C 1
ATOM 788 O O . GLU A 1 98 ? -2.216 12.740 -5.532 1.00 56.97 98 GLU A O 1
#